Protein AF-A0A9Q4EMH4-F1 (afdb_monomer_lite)

Foldseek 3Di:
DDPADDPPDDPLVVVLRVQLVVLVVCCVVVVDDPVVSVVSNVVVNVVSVVVVVVVVVVD

pLDDT: mean 92.66, std 10.91, range [42.75, 98.5]

Organism: NCBI:txid260554

Sequence (59 aa):
MGWGISPKATNKEKLKAEMADYLNGLNSTGEISYEVYCEAFDFSMKLLDQMYELGKFEK

Radius of gyration: 13.33 Å; chains: 1; bounding box: 29×29×35 Å

Secondary structure (DSSP, 8-state):
--SS--TTS-HHHHHHHHHHHHHHHHHHTTSS-HHHHHHHHHHHHHHHHHHHHHHHH--

Structure (mmCIF, N/CA/C/O backbone):
data_AF-A0A9Q4EMH4-F1
#
_entry.id   AF-A0A9Q4EMH4-F1
#
loop_
_atom_site.group_PDB
_atom_site.id
_atom_site.type_symbol
_atom_site.label_atom_id
_atom_site.label_alt_id
_atom_site.label_comp_id
_atom_site.label_asym_id
_atom_site.label_entity_id
_atom_site.label_seq_id
_atom_site.pdbx_PDB_ins_code
_atom_site.Cartn_x
_atom_site.Cartn_y
_atom_site.Cartn_z
_atom_site.occupancy
_atom_site.B_iso_o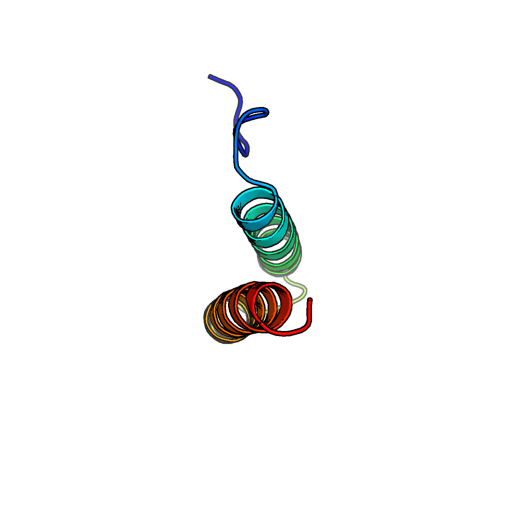r_equiv
_atom_site.auth_seq_id
_atom_site.auth_comp_id
_atom_site.auth_asym_id
_atom_site.auth_atom_id
_atom_site.pdbx_PDB_model_num
ATOM 1 N N . MET A 1 1 ? 4.604 21.836 1.665 1.00 42.75 1 MET A N 1
ATOM 2 C CA . MET A 1 1 ? 4.004 20.667 0.991 1.00 42.75 1 MET A CA 1
ATOM 3 C C . MET A 1 1 ? 5.004 19.534 1.091 1.00 42.75 1 MET A C 1
ATOM 5 O O . MET A 1 1 ? 5.995 19.561 0.380 1.00 42.75 1 MET A O 1
ATOM 9 N N . GLY A 1 2 ? 4.823 18.636 2.059 1.00 55.06 2 GLY A N 1
ATOM 10 C CA . GLY A 1 2 ? 5.591 17.393 2.108 1.00 55.06 2 GLY A CA 1
ATOM 11 C C . GLY A 1 2 ? 4.869 16.369 1.247 1.00 55.06 2 GLY A C 1
ATOM 12 O O . GLY A 1 2 ? 3.659 16.214 1.399 1.00 55.06 2 GLY A O 1
ATOM 13 N N . TRP A 1 3 ? 5.579 15.739 0.319 1.00 70.50 3 TRP A N 1
ATOM 14 C CA . TRP A 1 3 ? 5.086 14.540 -0.349 1.00 70.50 3 TRP A CA 1
ATOM 15 C C . TRP A 1 3 ? 4.906 13.444 0.715 1.00 70.50 3 TRP A C 1
ATOM 17 O O . TRP A 1 3 ? 5.807 13.249 1.529 1.00 70.50 3 TRP A O 1
ATOM 27 N N . GLY A 1 4 ? 3.738 12.795 0.755 1.00 77.38 4 GLY A N 1
ATOM 28 C CA . GLY A 1 4 ? 3.428 11.716 1.703 1.00 77.38 4 GLY A CA 1
ATOM 29 C C . GLY A 1 4 ? 2.134 11.907 2.504 1.00 77.38 4 GLY A C 1
ATOM 30 O O . GLY A 1 4 ? 1.459 12.937 2.422 1.00 77.38 4 GLY A O 1
ATOM 31 N N . ILE A 1 5 ? 1.774 10.881 3.281 1.00 89.88 5 ILE A N 1
ATOM 32 C CA . ILE A 1 5 ? 0.560 10.861 4.108 1.00 89.88 5 ILE A CA 1
ATOM 33 C C . ILE A 1 5 ? 0.641 11.878 5.258 1.00 89.88 5 ILE A C 1
ATOM 35 O O . ILE A 1 5 ? 1.686 12.081 5.878 1.00 89.88 5 ILE A O 1
ATOM 39 N N . SER A 1 6 ? -0.483 12.526 5.576 1.00 91.06 6 SER A N 1
ATOM 40 C CA . SER A 1 6 ? -0.551 13.484 6.685 1.00 91.06 6 SER A CA 1
ATOM 41 C C . SER A 1 6 ? -0.184 12.820 8.022 1.00 91.06 6 SER A C 1
ATOM 43 O O . SER A 1 6 ? -0.734 11.764 8.346 1.00 91.06 6 SER A O 1
ATOM 45 N N . PRO A 1 7 ? 0.623 13.464 8.890 1.00 87.62 7 PRO A N 1
ATOM 46 C CA . PRO A 1 7 ? 0.863 12.968 10.248 1.00 87.62 7 PRO A CA 1
ATOM 47 C C . PRO A 1 7 ? -0.429 12.798 11.063 1.00 87.62 7 PRO A C 1
ATOM 49 O O . PRO A 1 7 ? -0.499 11.949 11.955 1.00 87.62 7 PRO A O 1
ATOM 52 N N . LYS A 1 8 ? -1.460 13.589 10.728 1.00 94.00 8 LYS A N 1
ATOM 53 C CA . LYS A 1 8 ? -2.793 13.570 11.346 1.00 94.00 8 LYS A CA 1
ATOM 54 C C . LYS A 1 8 ? -3.764 12.577 10.694 1.00 94.00 8 LYS A C 1
ATOM 56 O O . LYS A 1 8 ? -4.903 12.501 11.143 1.00 94.00 8 LYS A O 1
ATOM 61 N N . ALA A 1 9 ? -3.353 11.858 9.648 1.00 92.69 9 ALA A N 1
ATOM 62 C CA . ALA A 1 9 ? -4.189 10.835 9.027 1.00 92.69 9 ALA A CA 1
ATOM 63 C C . ALA A 1 9 ? -4.545 9.738 10.036 1.00 92.69 9 ALA A C 1
ATOM 65 O O . ALA A 1 9 ? -3.787 9.459 10.977 1.00 92.69 9 ALA A O 1
ATOM 66 N N . THR A 1 10 ? -5.697 9.109 9.831 1.00 93.81 10 THR A N 1
ATOM 67 C CA . THR A 1 10 ? -6.126 7.981 10.658 1.00 93.81 10 THR A CA 1
ATOM 68 C C . THR A 1 10 ? -5.153 6.807 10.515 1.00 93.81 10 THR A C 1
ATOM 70 O O . THR A 1 10 ? -4.467 6.668 9.502 1.00 93.81 10 THR A O 1
ATOM 73 N N . ASN A 1 11 ? -5.107 5.912 11.507 1.00 92.50 11 ASN A N 1
ATOM 74 C CA . ASN A 1 11 ? -4.271 4.706 11.411 1.00 92.50 11 ASN A CA 1
ATOM 75 C C . ASN A 1 11 ? -4.642 3.846 10.191 1.00 92.50 11 ASN A C 1
ATOM 77 O O . ASN A 1 11 ? -3.762 3.280 9.553 1.00 92.50 11 ASN A O 1
ATOM 81 N N . LYS A 1 12 ? -5.933 3.815 9.828 1.00 94.38 12 LYS A N 1
ATOM 82 C CA . LYS A 1 12 ? -6.430 3.157 8.615 1.00 94.38 12 LYS A CA 1
ATOM 83 C C . LYS A 1 12 ? -5.765 3.718 7.356 1.00 94.38 12 LYS A C 1
ATOM 85 O O . LYS A 1 12 ? -5.242 2.965 6.545 1.00 94.38 12 LYS A O 1
ATOM 90 N N . GLU A 1 13 ? -5.780 5.038 7.195 1.00 95.12 13 GLU A N 1
ATOM 91 C CA . GLU A 1 13 ? -5.202 5.703 6.023 1.00 95.12 13 GLU A CA 1
ATOM 92 C C . GLU A 1 13 ? -3.680 5.568 5.972 1.00 95.12 13 GLU A C 1
ATOM 94 O O . GLU A 1 13 ? -3.129 5.412 4.888 1.00 95.12 13 GLU A O 1
ATOM 99 N N . LYS A 1 14 ? -3.004 5.569 7.127 1.00 95.44 14 LYS A N 1
ATOM 100 C CA . LYS A 1 14 ? -1.554 5.334 7.204 1.00 95.44 14 LYS A CA 1
ATOM 101 C C . LYS A 1 14 ? -1.172 3.937 6.714 1.00 95.44 14 LYS A C 1
ATOM 103 O O . LYS A 1 14 ? -0.255 3.830 5.912 1.00 95.44 14 LYS A O 1
ATOM 108 N N . LEU A 1 15 ? -1.908 2.900 7.120 1.00 95.88 15 LEU A N 1
ATOM 109 C CA . LEU A 1 15 ? -1.672 1.528 6.648 1.00 95.88 15 LEU A CA 1
ATOM 110 C C . LEU A 1 15 ? -1.933 1.382 5.143 1.00 95.88 15 LEU A C 1
ATOM 112 O O . LEU A 1 15 ? -1.169 0.729 4.438 1.00 95.88 15 LEU A O 1
ATOM 116 N N . LYS A 1 16 ? -2.992 2.021 4.627 1.00 96.25 16 LYS A N 1
ATOM 117 C CA . LYS A 1 16 ? -3.256 2.041 3.179 1.00 96.25 16 LYS A CA 1
ATOM 118 C C . LYS A 1 16 ? -2.145 2.769 2.418 1.00 96.25 16 LYS A C 1
ATOM 120 O O . LYS A 1 16 ? -1.740 2.297 1.363 1.00 96.25 16 LYS A O 1
ATOM 125 N N . ALA A 1 17 ? -1.634 3.878 2.953 1.00 95.94 17 ALA A N 1
ATOM 126 C CA . ALA A 1 17 ? -0.509 4.594 2.359 1.00 95.94 17 ALA A CA 1
ATOM 127 C C . ALA A 1 17 ? 0.768 3.740 2.340 1.00 95.94 17 ALA A C 1
ATOM 129 O O . ALA A 1 17 ? 1.409 3.653 1.303 1.00 95.94 17 ALA A O 1
ATOM 130 N N . GLU A 1 18 ? 1.087 3.038 3.430 1.00 96.50 18 GLU A N 1
ATOM 131 C CA . GLU A 1 18 ? 2.247 2.139 3.497 1.00 96.50 18 GLU A CA 1
ATOM 132 C C . GLU A 1 18 ? 2.178 1.019 2.444 1.00 96.50 18 GLU A C 1
ATOM 134 O O . GLU A 1 18 ? 3.155 0.762 1.741 1.00 96.50 18 GLU A O 1
ATOM 139 N N . MET A 1 19 ? 1.005 0.401 2.263 1.00 97.50 19 MET A N 1
ATOM 140 C CA . MET A 1 19 ? 0.803 -0.612 1.220 1.00 97.50 19 MET A CA 1
ATOM 141 C C . MET A 1 19 ? 0.913 -0.023 -0.194 1.00 97.50 19 MET A C 1
ATOM 143 O O . MET A 1 19 ? 1.518 -0.629 -1.079 1.00 97.50 19 MET A O 1
ATOM 147 N N . ALA A 1 20 ? 0.348 1.169 -0.409 1.00 96.31 20 ALA A N 1
ATOM 148 C CA . ALA A 1 20 ? 0.445 1.880 -1.679 1.00 96.31 20 ALA A CA 1
ATOM 149 C C . ALA A 1 20 ? 1.902 2.208 -2.036 1.00 96.31 20 ALA A C 1
ATOM 151 O O . ALA A 1 20 ? 2.319 1.968 -3.170 1.00 96.31 20 ALA A O 1
ATOM 152 N N . ASP A 1 21 ? 2.674 2.700 -1.066 1.00 96.38 21 ASP A N 1
ATOM 153 C CA . ASP A 1 21 ? 4.085 3.045 -1.229 1.00 96.38 21 ASP A CA 1
ATOM 154 C C . ASP A 1 21 ? 4.926 1.799 -1.540 1.00 96.38 21 ASP A C 1
ATOM 156 O O . ASP A 1 21 ? 5.757 1.834 -2.449 1.00 96.38 21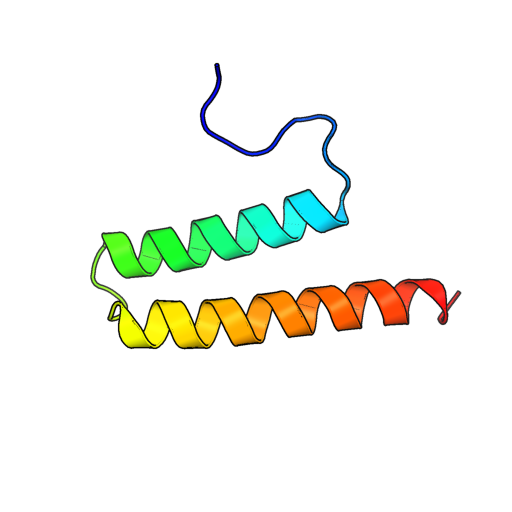 ASP A O 1
ATOM 160 N N . TYR A 1 22 ? 4.670 0.679 -0.855 1.00 97.62 22 TYR A N 1
ATOM 161 C CA . TYR A 1 22 ? 5.345 -0.594 -1.119 1.00 97.62 22 TYR A CA 1
ATOM 162 C C . TYR A 1 22 ? 5.116 -1.085 -2.555 1.00 97.62 22 TYR A C 1
ATOM 164 O O . TYR A 1 22 ? 6.073 -1.334 -3.290 1.00 97.62 22 TYR A O 1
ATOM 172 N N . LEU A 1 23 ? 3.852 -1.173 -2.983 1.00 98.12 23 LEU A N 1
ATOM 173 C CA . LEU A 1 23 ? 3.497 -1.627 -4.331 1.00 98.12 23 LEU A CA 1
ATOM 174 C C . LEU A 1 23 ? 4.031 -0.678 -5.409 1.00 98.12 23 LEU A C 1
ATOM 176 O O . LEU A 1 23 ? 4.529 -1.126 -6.443 1.00 98.12 23 LEU A O 1
ATOM 180 N N . ASN A 1 24 ? 3.965 0.632 -5.162 1.00 96.56 24 ASN A N 1
ATOM 181 C CA . ASN A 1 24 ? 4.521 1.626 -6.071 1.00 96.56 24 ASN A CA 1
ATOM 182 C C . ASN A 1 24 ? 6.045 1.495 -6.188 1.00 96.56 24 ASN A C 1
ATOM 184 O O . ASN A 1 24 ? 6.583 1.649 -7.283 1.00 96.56 24 ASN A O 1
ATOM 188 N N . GLY A 1 25 ? 6.734 1.177 -5.087 1.00 97.50 25 GLY A N 1
ATOM 189 C CA . GLY A 1 25 ? 8.165 0.888 -5.077 1.00 97.50 25 GLY A CA 1
ATOM 190 C C . GLY A 1 25 ? 8.513 -0.284 -5.990 1.00 97.50 25 GLY A C 1
ATOM 191 O O . GLY A 1 25 ? 9.340 -0.116 -6.880 1.00 97.50 25 GLY A O 1
ATOM 192 N N . LEU A 1 26 ? 7.823 -1.420 -5.834 1.00 98.44 26 LEU A N 1
ATOM 193 C CA . LEU A 1 26 ? 8.035 -2.608 -6.672 1.00 98.44 26 LEU A CA 1
ATOM 194 C C . LEU A 1 26 ? 7.812 -2.324 -8.163 1.00 98.44 26 LEU A C 1
ATOM 196 O O . LEU A 1 26 ? 8.592 -2.764 -9.005 1.00 98.44 26 LEU A O 1
ATOM 200 N N . ASN A 1 27 ? 6.755 -1.581 -8.494 1.00 98.06 27 ASN A N 1
ATOM 201 C CA . ASN A 1 27 ? 6.471 -1.187 -9.873 1.00 98.06 27 ASN A CA 1
ATOM 202 C C . ASN A 1 27 ? 7.568 -0.260 -10.420 1.00 98.06 27 ASN A C 1
ATOM 204 O O . ASN A 1 27 ? 8.143 -0.511 -11.476 1.00 98.06 27 ASN A O 1
ATOM 208 N N . SER A 1 28 ? 7.926 0.773 -9.653 1.00 97.12 28 SER A N 1
ATOM 209 C CA . SER A 1 28 ? 8.924 1.771 -10.054 1.00 97.12 28 SER A CA 1
ATOM 210 C C . SER A 1 28 ? 10.324 1.180 -10.246 1.00 97.12 28 SER A C 1
ATOM 212 O O . SER A 1 28 ? 11.105 1.718 -11.029 1.00 97.12 28 SER A O 1
ATOM 214 N N . THR A 1 29 ? 10.658 0.091 -9.548 1.00 98.12 29 THR A N 1
ATOM 215 C CA . THR A 1 29 ? 11.926 -0.634 -9.727 1.00 98.12 29 THR A CA 1
ATOM 216 C C . THR A 1 29 ? 11.854 -1.734 -10.786 1.00 98.12 29 THR A C 1
ATOM 218 O O . THR A 1 29 ? 12.875 -2.350 -11.077 1.00 98.12 29 THR A O 1
ATOM 221 N N . GLY A 1 30 ? 10.682 -1.977 -11.383 1.00 97.44 30 GLY A N 1
ATOM 222 C CA . GLY A 1 30 ? 10.474 -3.012 -12.397 1.00 97.44 30 GLY A CA 1
ATOM 223 C C . GLY A 1 30 ? 10.4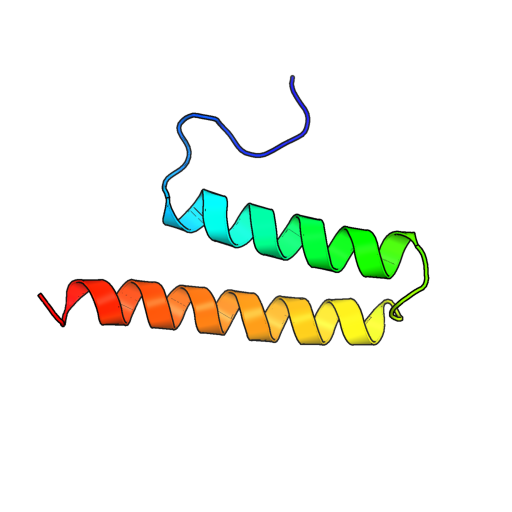02 -4.440 -11.850 1.00 97.44 30 GLY A C 1
ATOM 224 O O . GLY A 1 30 ? 10.477 -5.384 -12.631 1.00 97.44 30 GLY A O 1
ATOM 225 N N . GLU A 1 31 ? 10.246 -4.613 -10.533 1.00 98.50 31 GLU A N 1
ATOM 226 C CA . GLU A 1 31 ? 10.066 -5.929 -9.894 1.00 98.50 31 GLU A CA 1
ATOM 227 C C . GLU A 1 31 ? 8.691 -6.532 -10.225 1.00 98.50 31 GLU A C 1
ATOM 229 O O . GLU A 1 31 ? 8.531 -7.751 -10.279 1.00 98.50 31 GLU A O 1
ATOM 234 N N . ILE A 1 32 ? 7.690 -5.679 -10.476 1.00 98.31 32 ILE A N 1
ATOM 235 C CA . ILE A 1 32 ? 6.360 -6.069 -10.961 1.00 98.31 32 ILE A CA 1
ATOM 236 C C . ILE A 1 32 ? 5.939 -5.199 -12.146 1.00 98.31 32 ILE A C 1
ATOM 238 O O . ILE A 1 32 ? 6.357 -4.046 -12.257 1.00 98.31 32 ILE A O 1
ATOM 242 N N . SER A 1 33 ? 5.081 -5.739 -13.017 1.00 98.38 33 SER A N 1
ATOM 243 C CA . SER A 1 33 ? 4.484 -4.949 -14.097 1.00 98.38 33 SER A CA 1
ATOM 244 C C . SER A 1 33 ? 3.425 -3.983 -13.562 1.00 98.38 33 SER A C 1
ATOM 246 O O . SER A 1 33 ? 2.907 -4.142 -12.452 1.00 98.38 33 SER A O 1
ATOM 248 N N . TYR A 1 34 ? 3.066 -2.992 -14.379 1.00 97.44 34 TYR A N 1
ATOM 249 C CA . TYR A 1 34 ? 1.999 -2.054 -14.042 1.00 97.44 34 TYR A CA 1
ATOM 250 C C . TYR A 1 34 ? 0.642 -2.751 -13.869 1.00 97.44 34 TYR A C 1
ATOM 252 O O . TYR A 1 34 ? -0.106 -2.419 -12.954 1.00 97.44 34 TYR A O 1
ATOM 260 N N . GLU A 1 35 ? 0.353 -3.765 -14.682 1.00 98.31 35 GLU A N 1
ATOM 261 C CA . GLU A 1 35 ? -0.863 -4.574 -14.576 1.00 98.31 35 GLU A CA 1
ATOM 262 C C . GLU A 1 35 ? -0.924 -5.310 -13.231 1.00 98.31 35 GLU A C 1
ATOM 264 O O . GLU A 1 35 ? -1.927 -5.216 -12.525 1.00 98.31 35 GLU A O 1
ATOM 269 N N . VAL A 1 36 ? 0.175 -5.966 -12.831 1.00 98.44 36 VA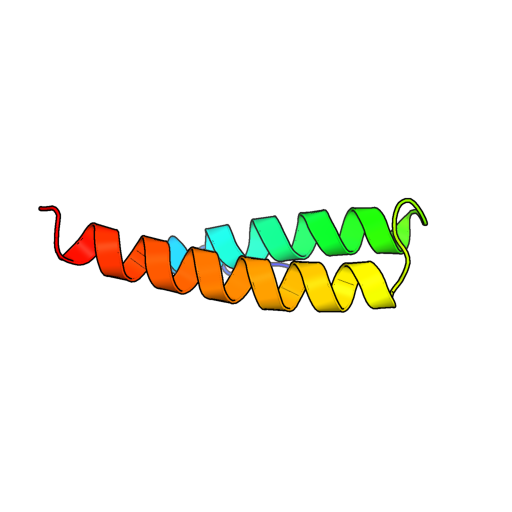L A N 1
ATOM 270 C CA . VAL A 1 36 ? 0.266 -6.657 -11.532 1.00 98.44 36 VAL A CA 1
ATOM 271 C C . VAL A 1 36 ? 0.136 -5.667 -10.376 1.00 98.44 36 VAL A C 1
ATOM 273 O O . VAL A 1 36 ? -0.541 -5.958 -9.391 1.00 98.44 36 VAL A O 1
ATOM 276 N N . TYR A 1 37 ? 0.743 -4.484 -10.492 1.00 98.25 37 TYR A N 1
ATOM 277 C CA . TYR A 1 37 ? 0.573 -3.408 -9.520 1.00 98.25 37 TYR A CA 1
ATOM 278 C C . TYR A 1 37 ? -0.898 -3.014 -9.357 1.00 98.25 37 TYR A C 1
ATOM 280 O O . TYR A 1 37 ? -1.373 -2.959 -8.225 1.00 98.25 37 TYR A O 1
ATOM 288 N N . CYS A 1 38 ? -1.620 -2.765 -10.454 1.00 98.00 38 CYS A N 1
ATOM 289 C CA . CYS A 1 38 ? -3.027 -2.367 -10.404 1.00 98.00 38 CYS A CA 1
ATOM 290 C C . CYS A 1 38 ? -3.893 -3.437 -9.731 1.00 98.00 38 CYS A C 1
ATOM 292 O O . CYS A 1 38 ? -4.653 -3.123 -8.815 1.00 98.00 38 CYS A O 1
ATOM 294 N N . GLU A 1 39 ? -3.733 -4.703 -10.124 1.00 98.38 39 GLU A N 1
ATOM 295 C CA . GLU A 1 39 ? -4.482 -5.815 -9.531 1.00 98.38 39 GLU A CA 1
ATOM 296 C C . GLU A 1 39 ? -4.177 -5.983 -8.036 1.00 98.38 39 GLU A C 1
ATOM 298 O O . GLU A 1 39 ? -5.092 -6.092 -7.213 1.00 98.38 39 GLU A O 1
ATOM 303 N N . ALA A 1 40 ? -2.894 -5.963 -7.661 1.00 98.31 40 ALA A N 1
ATOM 304 C CA . ALA A 1 40 ? -2.468 -6.092 -6.271 1.00 98.31 40 ALA A CA 1
ATOM 305 C C . ALA A 1 40 ? -2.930 -4.905 -5.416 1.00 98.31 40 ALA A C 1
ATOM 307 O O . ALA A 1 40 ? -3.323 -5.086 -4.258 1.00 98.31 40 ALA A O 1
ATOM 308 N N . PHE A 1 41 ? -2.913 -3.695 -5.976 1.00 97.88 41 PHE A N 1
ATOM 309 C CA . PHE A 1 41 ? -3.388 -2.488 -5.312 1.00 97.88 41 PHE A CA 1
ATOM 310 C C . PHE A 1 41 ? -4.882 -2.597 -5.007 1.00 97.88 41 PHE A C 1
ATOM 312 O O . PHE A 1 41 ? -5.274 -2.516 -3.843 1.00 97.88 41 PHE A O 1
ATOM 319 N N . ASP A 1 42 ? -5.715 -2.871 -6.011 1.00 97.94 42 ASP A N 1
ATOM 320 C CA . ASP A 1 42 ? -7.166 -2.966 -5.826 1.00 97.94 42 ASP A CA 1
ATOM 321 C C . ASP A 1 42 ? -7.548 -4.076 -4.839 1.00 97.94 42 ASP A C 1
ATOM 323 O O . ASP A 1 42 ? -8.372 -3.871 -3.938 1.00 97.94 42 ASP A O 1
ATOM 327 N N . PHE A 1 43 ? -6.910 -5.244 -4.960 1.00 98.38 43 PHE A N 1
ATOM 328 C CA . PHE A 1 43 ? -7.134 -6.366 -4.054 1.00 98.38 43 PHE A CA 1
ATOM 329 C C . PHE A 1 43 ? -6.768 -6.014 -2.607 1.00 98.38 43 PHE A C 1
ATOM 331 O O . PHE A 1 43 ? -7.579 -6.189 -1.691 1.00 98.38 43 PHE A O 1
ATOM 338 N N . SER A 1 44 ? -5.558 -5.495 -2.391 1.00 97.75 44 SER A N 1
ATOM 339 C CA . SER A 1 44 ? -5.049 -5.215 -1.047 1.00 97.75 44 SER A CA 1
ATOM 340 C C . SER A 1 44 ? -5.800 -4.081 -0.354 1.00 97.75 44 SER A C 1
ATOM 342 O O . SER A 1 44 ? -6.127 -4.209 0.826 1.00 97.75 44 SER A O 1
ATOM 344 N N . MET A 1 45 ? -6.157 -3.009 -1.069 1.00 97.06 45 MET A N 1
ATOM 345 C CA . MET A 1 45 ? -6.917 -1.896 -0.491 1.00 97.06 45 MET A CA 1
ATOM 346 C C . MET A 1 45 ? -8.280 -2.356 0.023 1.00 97.06 45 MET A C 1
ATOM 348 O O . MET A 1 45 ? -8.679 -1.977 1.127 1.00 97.06 45 MET A O 1
ATOM 352 N N . LYS A 1 46 ? -8.966 -3.215 -0.741 1.00 97.44 46 LYS A N 1
ATOM 353 C CA . LYS A 1 46 ? -10.247 -3.797 -0.334 1.00 97.44 46 LYS A CA 1
ATOM 354 C C . LYS A 1 46 ? -10.098 -4.705 0.887 1.00 97.44 46 LYS A C 1
ATOM 356 O O . LYS A 1 46 ? -10.913 -4.619 1.804 1.00 97.44 46 LYS A O 1
ATOM 361 N N . LEU A 1 47 ? -9.063 -5.543 0.920 1.00 97.81 47 LEU A N 1
ATOM 362 C CA . LEU A 1 47 ? -8.801 -6.434 2.051 1.00 97.81 47 LEU A CA 1
ATOM 363 C C . LEU A 1 47 ? -8.501 -5.648 3.338 1.00 97.81 47 LEU A C 1
ATOM 365 O 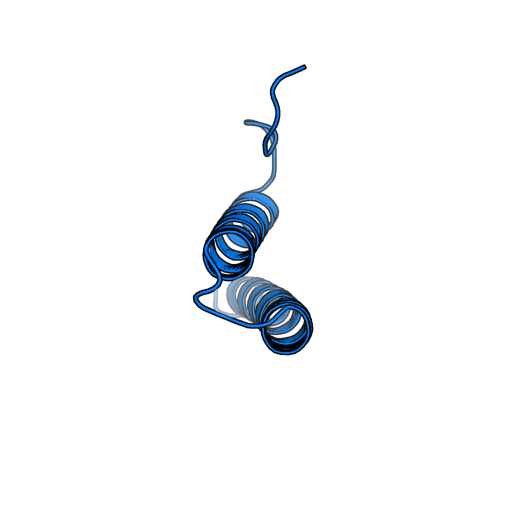O . LEU A 1 47 ? -9.040 -5.971 4.396 1.00 97.81 47 LEU A O 1
ATOM 369 N N . LEU A 1 48 ? -7.705 -4.577 3.247 1.00 96.88 48 LEU A N 1
ATOM 370 C CA . LEU A 1 48 ? -7.419 -3.681 4.374 1.00 96.88 48 LEU A CA 1
ATOM 371 C C . LEU A 1 48 ? -8.683 -2.985 4.891 1.00 96.88 48 LEU A C 1
ATOM 373 O O . LEU A 1 48 ? -8.869 -2.860 6.102 1.00 96.88 48 LEU A O 1
ATOM 377 N N . ASP A 1 49 ? -9.573 -2.557 3.991 1.00 95.62 49 ASP A N 1
ATOM 378 C CA . ASP A 1 49 ? -10.869 -2.000 4.381 1.00 95.62 49 ASP A CA 1
ATOM 379 C C . ASP A 1 49 ? -11.708 -3.033 5.152 1.00 95.62 49 ASP A C 1
ATOM 381 O O . ASP A 1 49 ? -12.229 -2.713 6.220 1.00 95.62 49 ASP A O 1
ATOM 385 N N . GLN A 1 50 ? -11.779 -4.280 4.674 1.00 96.19 50 GLN A N 1
ATOM 386 C CA . GLN A 1 50 ? -12.501 -5.364 5.353 1.00 96.19 50 GLN A CA 1
ATOM 387 C C . GLN A 1 50 ? -11.909 -5.696 6.729 1.00 96.19 50 GLN A C 1
ATOM 389 O O . GLN A 1 50 ? -12.657 -5.830 7.696 1.00 96.19 50 GLN A O 1
ATOM 394 N N . MET A 1 51 ? -10.581 -5.779 6.839 1.00 95.12 51 MET A N 1
ATOM 395 C CA . MET A 1 51 ? -9.889 -6.027 8.108 1.00 95.12 51 MET A CA 1
ATOM 396 C C . MET A 1 51 ? -10.178 -4.924 9.134 1.00 95.12 51 MET A C 1
ATOM 398 O O . MET A 1 51 ? -10.403 -5.209 10.310 1.00 95.12 51 MET A O 1
ATOM 402 N N . TYR A 1 52 ? -10.217 -3.663 8.694 1.00 94.06 52 TYR A N 1
ATOM 403 C CA . TYR A 1 52 ? -10.546 -2.546 9.575 1.00 94.06 52 TYR A CA 1
ATOM 404 C C . TYR A 1 52 ? -11.989 -2.613 10.082 1.00 94.06 52 TYR A C 1
ATOM 406 O O . TYR A 1 52 ? -12.234 -2.317 11.250 1.00 94.06 52 TYR A O 1
ATOM 414 N N . GLU A 1 53 ? -12.942 -2.999 9.229 1.00 94.06 53 GLU A N 1
ATOM 415 C CA . GLU A 1 53 ? -14.327 -3.199 9.661 1.00 94.06 53 GLU A CA 1
ATOM 416 C C . GLU A 1 53 ? -14.445 -4.365 10.648 1.00 94.06 53 GLU A C 1
ATOM 418 O O . GLU A 1 53 ? -15.052 -4.181 11.699 1.00 94.06 53 GLU A O 1
ATOM 423 N N . LEU A 1 54 ? -13.804 -5.512 10.389 1.00 94.69 54 LEU A N 1
ATOM 424 C CA . LEU A 1 54 ? -13.782 -6.656 11.317 1.00 94.69 54 LEU A CA 1
ATOM 425 C C . LEU A 1 54 ? -13.284 -6.257 12.714 1.00 94.69 54 LEU A C 1
ATOM 427 O O . LEU A 1 54 ? -13.955 -6.527 13.710 1.00 94.69 54 LEU A O 1
ATOM 431 N N . GLY A 1 55 ? -12.184 -5.502 12.793 1.00 92.62 55 GLY A N 1
ATOM 432 C CA . GLY A 1 55 ? -11.629 -5.024 14.064 1.00 92.62 55 GLY A CA 1
ATOM 433 C C . GLY A 1 55 ? -12.531 -4.060 14.853 1.00 92.62 55 GLY A C 1
ATOM 434 O O . GLY A 1 55 ? -12.269 -3.795 16.027 1.00 92.62 55 GLY A O 1
ATOM 435 N N . LYS A 1 56 ? -13.601 -3.517 14.252 1.00 89.81 56 LYS A N 1
ATOM 436 C CA . LYS A 1 56 ? -14.623 -2.756 14.993 1.00 89.81 56 LYS A CA 1
ATOM 437 C C . LYS A 1 56 ? -15.613 -3.662 15.720 1.00 89.81 56 LYS A C 1
ATOM 439 O O . LYS A 1 56 ? -16.163 -3.223 16.728 1.00 89.81 56 LYS A O 1
ATOM 444 N N . PHE A 1 57 ? -15.856 -4.866 15.201 1.00 85.81 57 PHE A N 1
ATOM 445 C CA . PHE A 1 57 ? -16.860 -5.802 15.710 1.00 85.81 57 PHE A CA 1
ATOM 446 C C . PHE A 1 57 ? -16.279 -6.843 16.670 1.00 85.81 57 PHE A C 1
ATOM 448 O O . PHE A 1 57 ? -16.976 -7.254 17.588 1.00 85.81 57 PHE A O 1
ATOM 455 N N . GLU A 1 58 ? -15.016 -7.238 16.505 1.00 82.94 58 GLU A N 1
ATOM 456 C CA . GLU A 1 58 ? -14.348 -8.249 17.347 1.00 82.94 58 GLU A CA 1
ATOM 457 C C . GLU A 1 58 ? -13.819 -7.693 18.691 1.00 82.94 58 GLU A C 1
ATOM 459 O O . GLU A 1 58 ? -12.81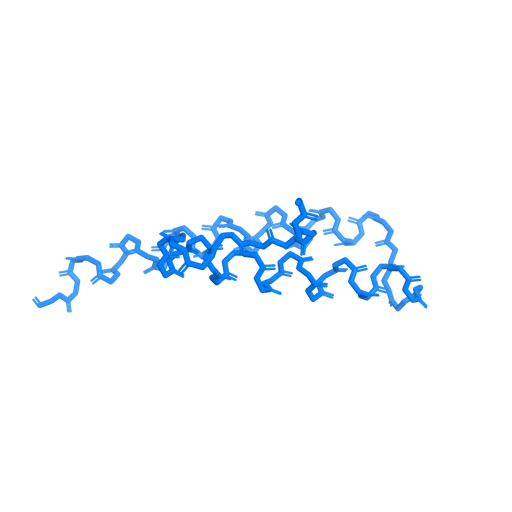3 -8.171 19.213 1.00 82.94 58 GLU A O 1
ATOM 464 N N . LYS A 1 59 ? -14.471 -6.661 19.246 1.00 56.47 59 LYS A N 1
ATOM 465 C CA . LYS A 1 59 ? -14.087 -6.010 20.512 1.00 56.47 59 LYS A CA 1
ATOM 466 C C . LYS A 1 59 ? -14.718 -6.637 21.746 1.00 56.47 59 LYS A C 1
ATOM 468 O O . LYS A 1 59 ? -15.934 -6.921 21.704 1.00 56.47 59 LYS A O 1
#